Protein AF-A0A6J4Q3L6-F1 (afdb_monomer_lite)

Organism: NCBI:txid543078

pLDDT: mean 76.51, std 12.95, range [47.88, 94.88]

InterPro domains:
  IPR000515 ABC transporter type 1, transmembrane domain MetI-like [PS50928] (1-73)
  IPR035906 MetI-like superfamily [G3DSA:1.10.3720.10] (1-77)
  IPR035906 MetI-like supe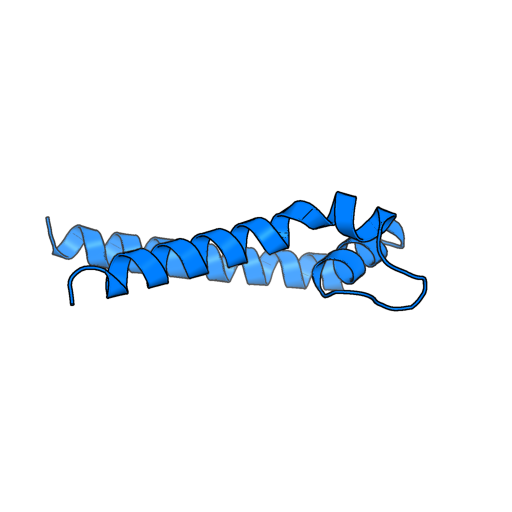rfamily [SSF161098] (1-70)
  IPR051789 Bacterial Polyamine Transport Permease [PTHR43848] (1-77)

Secondary structure (DSSP, 8-state):
--SHHHHHHHHHHHHHHHHHTHHHHHHHS-TT---HHHHHHHHHHH---HHHHHHHHHHHHHHHHHHHHHHHHHHTT-

Structure (mmCIF, N/CA/C/O backbone):
data_AF-A0A6J4Q3L6-F1
#
_entry.id   AF-A0A6J4Q3L6-F1
#
loop_
_atom_site.group_PDB
_atom_site.id
_atom_site.type_symbol
_atom_site.label_atom_id
_atom_site.label_alt_id
_atom_site.label_comp_id
_atom_site.label_asym_id
_atom_site.label_entity_id
_atom_site.label_seq_id
_atom_site.pdbx_PDB_ins_code
_atom_site.Cartn_x
_atom_site.Cartn_y
_atom_site.Cartn_z
_atom_site.occupancy
_atom_site.B_iso_or_equiv
_atom_site.auth_seq_id
_atom_site.auth_comp_id
_atom_site.auth_asym_id
_atom_site.auth_atom_id
_atom_site.pdbx_PDB_model_num
ATOM 1 N N . PRO A 1 1 ? -6.365 -13.593 26.713 1.00 58.91 1 PRO A N 1
ATOM 2 C CA . PRO A 1 1 ? -5.658 -13.222 25.464 1.00 58.91 1 PRO A CA 1
ATOM 3 C C . PRO A 1 1 ? -5.883 -11.739 25.095 1.00 58.91 1 PRO A C 1
ATOM 5 O O . PRO A 1 1 ? -6.613 -11.434 24.163 1.00 58.91 1 PRO A O 1
ATOM 8 N N . LEU A 1 2 ? -5.284 -10.812 25.858 1.00 71.44 2 LEU A N 1
ATOM 9 C CA . LEU A 1 2 ? -5.347 -9.365 25.570 1.00 71.44 2 LEU A CA 1
ATOM 10 C C . LEU A 1 2 ? -4.250 -8.895 24.594 1.00 71.44 2 LEU A C 1
ATOM 12 O O . LEU A 1 2 ? -4.346 -7.808 24.039 1.00 71.44 2 LEU A O 1
ATOM 16 N N . LEU A 1 3 ? -3.221 -9.718 24.371 1.00 80.00 3 LEU A N 1
ATOM 17 C CA . LEU A 1 3 ? -2.078 -9.413 23.499 1.00 80.00 3 LEU A CA 1
ATOM 18 C C . LEU A 1 3 ? -2.333 -9.711 22.016 1.00 80.00 3 LEU A C 1
ATOM 20 O O . LEU A 1 3 ? -1.666 -9.144 21.158 1.00 80.00 3 LEU A O 1
ATOM 24 N N . THR A 1 4 ? -3.308 -10.563 21.695 1.00 87.06 4 THR A N 1
ATOM 25 C CA . THR A 1 4 ? -3.666 -10.909 20.311 1.00 87.06 4 THR A CA 1
ATOM 26 C C . THR A 1 4 ? -4.057 -9.701 19.444 1.00 87.06 4 THR A C 1
ATOM 28 O O . THR A 1 4 ? -3.536 -9.619 18.332 1.00 87.06 4 THR A O 1
ATOM 31 N N . PRO A 1 5 ? -4.874 -8.722 19.898 1.00 85.19 5 PRO A N 1
ATOM 32 C CA . PRO A 1 5 ? -5.129 -7.514 19.108 1.00 85.19 5 PRO A CA 1
ATOM 33 C C . PRO A 1 5 ? -3.884 -6.625 18.955 1.00 85.19 5 PRO A C 1
ATOM 35 O O . PRO A 1 5 ? -3.715 -6.001 17.912 1.00 85.19 5 PRO A O 1
ATOM 38 N N . GLY A 1 6 ? -2.983 -6.603 19.947 1.00 89.38 6 GLY A N 1
ATOM 39 C CA . GLY A 1 6 ? -1.723 -5.853 19.868 1.00 89.38 6 GLY A CA 1
ATOM 40 C C . GLY A 1 6 ? -0.754 -6.432 18.834 1.00 89.38 6 GLY A C 1
ATOM 41 O O . GLY A 1 6 ? -0.169 -5.691 18.049 1.00 89.38 6 GLY A O 1
ATOM 42 N N . ILE A 1 7 ? -0.646 -7.762 18.772 1.00 90.38 7 ILE A N 1
ATOM 43 C CA . ILE A 1 7 ? 0.164 -8.461 17.764 1.00 90.38 7 ILE A CA 1
ATOM 44 C C . ILE A 1 7 ? -0.421 -8.246 16.362 1.00 90.38 7 ILE A C 1
ATOM 46 O O . ILE A 1 7 ? 0.328 -7.977 15.427 1.00 90.38 7 ILE A O 1
ATOM 50 N N . ALA A 1 8 ? -1.749 -8.297 16.213 1.00 89.69 8 ALA A N 1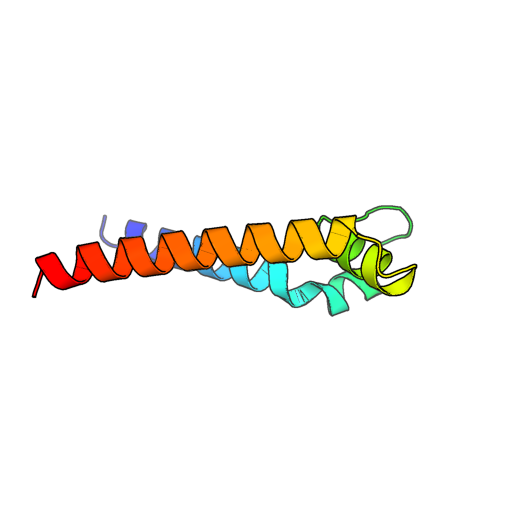
ATOM 51 C CA . ALA A 1 8 ? -2.406 -8.028 14.935 1.00 89.69 8 ALA A CA 1
ATOM 52 C C . ALA A 1 8 ? -2.163 -6.586 14.449 1.00 89.69 8 ALA A C 1
ATOM 54 O O . ALA A 1 8 ? -1.849 -6.379 13.278 1.00 89.69 8 ALA A O 1
ATOM 55 N N . ALA A 1 9 ? -2.235 -5.599 15.348 1.00 89.62 9 ALA A N 1
ATOM 56 C CA . ALA A 1 9 ? -1.928 -4.207 15.024 1.00 89.62 9 ALA A CA 1
ATOM 57 C C . ALA A 1 9 ? -0.454 -4.016 14.623 1.00 89.62 9 ALA A C 1
ATOM 59 O O . ALA A 1 9 ? -0.173 -3.351 13.628 1.00 89.62 9 ALA A O 1
ATOM 60 N N . GLY A 1 10 ? 0.482 -4.648 15.342 1.00 91.12 10 GLY A N 1
ATOM 61 C CA . GLY A 1 10 ? 1.909 -4.621 15.005 1.00 91.12 10 GLY A CA 1
ATOM 62 C C . GLY A 1 10 ? 2.223 -5.291 13.664 1.00 91.12 10 GLY A C 1
ATOM 63 O O . GLY A 1 10 ? 3.021 -4.769 12.892 1.00 91.12 10 GLY A O 1
ATOM 64 N N . ALA A 1 11 ? 1.547 -6.398 13.346 1.00 90.31 11 ALA A N 1
ATOM 65 C CA . ALA A 1 11 ? 1.691 -7.082 12.064 1.00 90.31 11 ALA A CA 1
ATOM 66 C C . ALA A 1 11 ? 1.192 -6.221 10.891 1.00 90.31 11 ALA A C 1
ATOM 68 O O . ALA A 1 11 ? 1.867 -6.132 9.868 1.00 90.31 11 ALA A O 1
ATOM 69 N N . MET A 1 12 ? 0.047 -5.543 11.045 1.00 89.31 12 MET A N 1
ATOM 70 C CA . MET A 1 12 ? -0.447 -4.619 10.017 1.00 89.31 12 MET A CA 1
ATOM 71 C C . MET A 1 12 ? 0.465 -3.402 9.852 1.00 89.31 12 MET A C 1
ATOM 73 O O . MET A 1 12 ? 0.735 -2.999 8.724 1.00 89.31 12 MET A O 1
ATOM 77 N N . LEU A 1 13 ? 0.980 -2.846 10.953 1.00 89.44 13 LEU A N 1
ATOM 78 C CA . LEU A 1 13 ? 1.924 -1.729 10.916 1.00 89.44 13 LEU A CA 1
ATOM 79 C C . LEU A 1 13 ? 3.214 -2.114 10.176 1.00 89.44 13 LEU A C 1
ATOM 81 O O . LEU A 1 13 ? 3.645 -1.394 9.280 1.00 89.44 13 LEU A O 1
ATOM 85 N N . ALA A 1 14 ? 3.795 -3.271 10.502 1.00 87.31 14 ALA A N 1
ATOM 86 C CA . ALA A 1 14 ? 4.998 -3.775 9.844 1.00 87.31 14 ALA A CA 1
ATOM 87 C C . ALA A 1 14 ? 4.773 -4.048 8.347 1.00 87.31 14 ALA A C 1
ATOM 89 O O . ALA A 1 14 ? 5.641 -3.749 7.530 1.00 87.31 14 ALA A O 1
ATOM 90 N N . PHE A 1 15 ? 3.596 -4.561 7.972 1.00 84.75 15 PHE A N 1
ATOM 91 C CA . PHE A 1 15 ? 3.230 -4.771 6.571 1.00 84.75 15 PHE A CA 1
ATOM 92 C C . PHE A 1 15 ? 3.139 -3.454 5.787 1.00 84.75 15 PHE A C 1
ATOM 94 O O . PHE A 1 15 ? 3.655 -3.371 4.677 1.00 84.75 15 PHE A O 1
ATOM 101 N N . VAL A 1 16 ? 2.527 -2.415 6.365 1.00 85.00 16 VAL A N 1
ATOM 102 C CA . VAL A 1 16 ? 2.427 -1.090 5.728 1.00 85.00 16 VAL A CA 1
ATOM 103 C C . VAL A 1 16 ? 3.806 -0.450 5.571 1.00 85.00 16 VAL A C 1
ATOM 105 O O . VAL A 1 16 ? 4.125 0.024 4.485 1.00 85.00 16 VAL A O 1
ATOM 108 N N . ILE A 1 17 ? 4.639 -0.487 6.614 1.00 84.62 17 ILE A N 1
ATOM 109 C CA . ILE A 1 17 ? 6.001 0.071 6.571 1.00 84.62 17 ILE A CA 1
ATOM 110 C C . ILE A 1 17 ? 6.854 -0.644 5.511 1.00 84.62 17 ILE A C 1
ATOM 112 O O . ILE A 1 17 ? 7.585 0.005 4.769 1.00 84.62 17 ILE A O 1
ATOM 116 N N . SER A 1 18 ? 6.700 -1.963 5.350 1.00 83.81 18 SER A N 1
ATOM 117 C CA . SER A 1 18 ? 7.412 -2.722 4.312 1.00 83.81 18 SER A CA 1
ATOM 118 C C . SER A 1 18 ? 7.102 -2.264 2.881 1.00 83.81 18 SER A C 1
ATOM 120 O O . SER A 1 18 ? 7.909 -2.525 1.988 1.00 83.81 18 SER A O 1
ATOM 122 N N . LEU A 1 19 ? 5.943 -1.649 2.635 1.00 77.31 19 LEU A N 1
ATOM 123 C CA . LEU A 1 19 ? 5.574 -1.128 1.317 1.00 77.31 19 LEU A CA 1
ATOM 124 C C . LEU A 1 19 ? 6.128 0.282 1.060 1.00 77.31 19 LEU A C 1
ATOM 126 O O . LEU A 1 19 ? 6.120 0.705 -0.092 1.00 77.31 19 LEU A O 1
ATOM 130 N N . ASP A 1 20 ? 6.606 0.988 2.090 1.00 80.12 20 ASP A N 1
ATOM 131 C CA . ASP A 1 20 ? 7.140 2.356 1.993 1.00 80.12 20 ASP A CA 1
ATOM 132 C C . ASP A 1 20 ? 8.645 2.373 1.643 1.00 80.12 20 ASP A C 1
ATOM 134 O O . ASP A 1 20 ? 9.107 3.212 0.869 1.00 80.12 20 ASP A O 1
ATOM 138 N N . ASP A 1 21 ? 9.410 1.367 2.090 1.00 76.88 21 ASP A N 1
ATOM 139 C CA . ASP A 1 21 ? 10.866 1.234 1.866 1.00 76.88 21 ASP A CA 1
ATOM 140 C C . ASP A 1 21 ? 11.271 0.853 0.412 1.00 76.88 21 ASP A C 1
ATOM 142 O O . ASP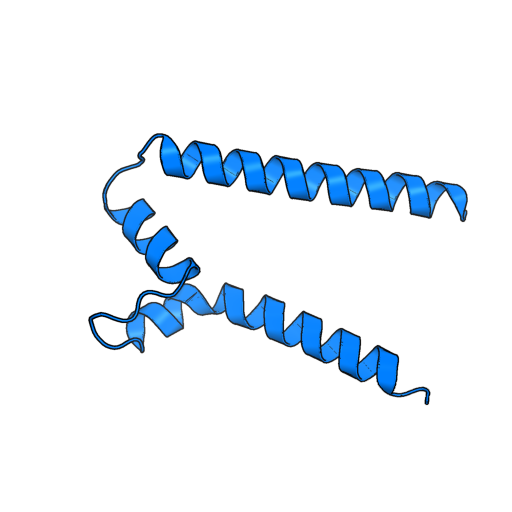 A 1 21 ? 12.319 0.247 0.155 1.00 76.88 21 ASP A O 1
ATOM 146 N N . VAL A 1 22 ? 10.473 1.234 -0.593 1.00 67.69 22 VAL A N 1
ATOM 147 C CA . VAL A 1 22 ? 10.695 0.949 -2.029 1.00 67.69 22 VAL A CA 1
ATOM 148 C C . VAL A 1 22 ? 12.025 1.515 -2.532 1.00 67.69 22 VAL A C 1
ATOM 150 O O . VAL A 1 22 ? 12.698 0.908 -3.358 1.00 67.69 22 VAL A O 1
ATOM 153 N N . ILE A 1 23 ? 12.431 2.678 -2.020 1.00 67.38 23 ILE A N 1
ATOM 154 C CA . ILE A 1 23 ? 13.679 3.338 -2.423 1.00 67.38 23 ILE A CA 1
ATOM 155 C C . ILE A 1 23 ? 14.880 2.523 -1.941 1.00 67.38 23 ILE A C 1
ATOM 157 O O . ILE A 1 23 ? 15.785 2.241 -2.719 1.00 67.38 23 ILE A O 1
ATOM 161 N N . ILE A 1 24 ? 14.874 2.105 -0.673 1.00 73.94 24 ILE A N 1
ATOM 162 C CA . ILE A 1 24 ? 15.963 1.319 -0.081 1.00 73.94 24 ILE A CA 1
ATOM 163 C C . ILE A 1 24 ? 16.026 -0.060 -0.742 1.00 73.94 24 ILE A C 1
ATOM 165 O O . ILE A 1 24 ? 17.105 -0.522 -1.111 1.00 73.94 24 ILE A O 1
ATOM 169 N N . THR A 1 25 ? 14.872 -0.692 -0.959 1.00 73.31 25 THR A N 1
ATOM 170 C CA . THR A 1 25 ? 14.802 -1.985 -1.649 1.00 73.31 25 THR A CA 1
ATOM 171 C C . THR A 1 25 ? 15.253 -1.897 -3.105 1.00 73.31 25 THR A C 1
ATOM 173 O O . THR A 1 25 ? 15.912 -2.821 -3.556 1.00 73.31 25 THR A O 1
ATOM 176 N N . GLU A 1 26 ? 15.031 -0.797 -3.827 1.00 70.44 26 GLU A N 1
ATOM 177 C CA . GLU A 1 26 ? 15.576 -0.608 -5.183 1.00 70.44 26 GLU A CA 1
ATOM 178 C C . GLU A 1 26 ? 17.115 -0.555 -5.209 1.00 70.44 26 GLU A C 1
ATOM 180 O O . GLU A 1 26 ? 17.727 -1.037 -6.159 1.00 70.44 26 GLU A O 1
ATOM 185 N N . PHE A 1 27 ? 17.751 -0.005 -4.168 1.00 68.12 27 PHE A N 1
ATOM 186 C CA . PHE A 1 27 ? 19.216 0.067 -4.062 1.00 68.12 27 PHE A CA 1
ATOM 187 C C . PHE A 1 27 ? 19.861 -1.206 -3.496 1.00 68.12 27 PHE A C 1
ATOM 189 O O . PHE A 1 27 ? 21.040 -1.452 -3.747 1.00 68.12 27 PHE A O 1
ATOM 196 N N . VAL A 1 28 ? 19.110 -2.004 -2.730 1.00 75.38 28 VAL A N 1
ATOM 197 C CA . VAL A 1 28 ? 19.585 -3.250 -2.100 1.00 75.38 28 VAL A CA 1
ATOM 198 C C . VAL A 1 28 ? 19.186 -4.503 -2.899 1.00 75.38 28 VAL A C 1
ATOM 200 O O . VAL A 1 28 ? 19.837 -5.541 -2.760 1.00 75.38 28 VAL A O 1
ATOM 203 N N . LYS A 1 29 ? 18.151 -4.444 -3.754 1.00 66.81 29 LYS A N 1
ATOM 204 C CA . LYS A 1 29 ? 17.718 -5.591 -4.570 1.00 66.81 29 LYS A CA 1
ATOM 205 C C . LYS A 1 29 ? 18.799 -5.993 -5.575 1.00 66.81 29 LYS A C 1
ATOM 207 O O . LYS A 1 29 ? 19.471 -5.159 -6.179 1.00 66.81 29 LYS A O 1
ATOM 212 N N . SER A 1 30 ? 18.935 -7.299 -5.789 1.00 56.66 30 SER A N 1
ATOM 213 C CA . SER A 1 30 ? 19.806 -7.854 -6.827 1.00 56.66 30 SER A CA 1
ATOM 214 C C . SER A 1 30 ? 19.096 -7.838 -8.186 1.00 56.66 30 SER A C 1
ATOM 216 O O . SER A 1 30 ? 17.871 -7.973 -8.252 1.00 56.66 30 SER A O 1
ATOM 218 N N . ALA A 1 31 ? 19.850 -7.665 -9.276 1.00 55.72 31 ALA A N 1
ATOM 219 C CA . ALA A 1 31 ? 19.297 -7.570 -10.627 1.00 55.72 31 ALA A CA 1
ATOM 220 C C . ALA A 1 31 ? 18.437 -8.807 -10.964 1.00 55.72 31 ALA A C 1
ATOM 222 O O . ALA A 1 31 ? 18.954 -9.919 -11.046 1.00 55.72 31 ALA A O 1
ATOM 223 N N . GLY A 1 32 ? 17.125 -8.606 -11.155 1.00 64.06 32 GLY A N 1
ATOM 224 C CA . GLY A 1 32 ? 16.166 -9.656 -11.532 1.00 64.06 32 GLY A CA 1
ATOM 225 C C . GLY A 1 32 ? 15.110 -10.030 -10.480 1.00 64.06 32 GLY A C 1
ATOM 226 O O . GLY A 1 32 ? 14.242 -10.841 -10.790 1.00 64.06 32 GLY A O 1
ATOM 227 N N . GLN A 1 33 ? 15.134 -9.453 -9.271 1.00 59.31 33 GLN A N 1
ATOM 228 C CA . GLN A 1 33 ? 14.053 -9.609 -8.284 1.00 59.31 33 GLN A CA 1
ATOM 229 C C . GLN A 1 33 ? 13.226 -8.327 -8.168 1.00 59.31 33 GLN A C 1
ATOM 231 O O . GLN A 1 33 ? 13.497 -7.471 -7.328 1.00 59.31 33 GLN A O 1
ATOM 236 N N . ASP A 1 34 ? 12.209 -8.198 -9.019 1.00 66.2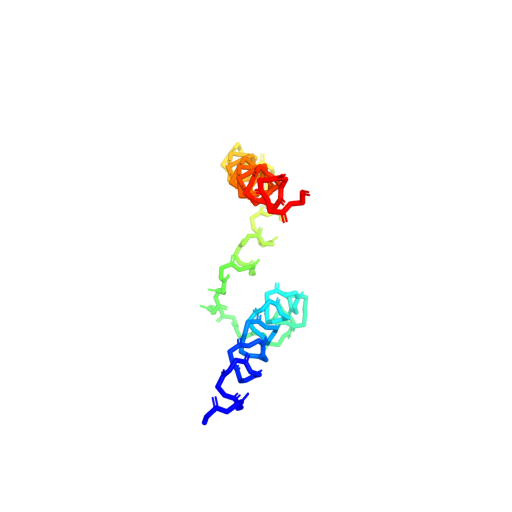5 34 ASP A N 1
ATOM 237 C CA . ASP A 1 34 ? 11.254 -7.098 -8.929 1.00 66.25 34 ASP A CA 1
ATOM 238 C C . ASP A 1 34 ? 10.124 -7.455 -7.953 1.00 66.25 34 ASP A C 1
ATOM 240 O O . ASP A 1 34 ? 9.370 -8.411 -8.138 1.00 66.25 34 ASP A O 1
ATOM 244 N N . THR A 1 35 ? 10.013 -6.669 -6.886 1.00 73.88 35 THR A N 1
ATOM 245 C CA . THR A 1 35 ? 8.845 -6.648 -5.999 1.00 73.88 35 THR A CA 1
ATOM 246 C C . THR A 1 35 ? 7.739 -5.797 -6.625 1.00 73.88 35 THR A C 1
ATOM 248 O O . THR A 1 35 ? 8.007 -4.935 -7.460 1.00 73.88 35 THR A O 1
ATOM 251 N N . LEU A 1 36 ? 6.482 -5.986 -6.207 1.00 66.94 36 LEU A N 1
ATOM 252 C CA . LEU A 1 36 ? 5.332 -5.248 -6.757 1.00 66.94 36 LEU A CA 1
ATOM 253 C C . LEU A 1 36 ? 5.558 -3.719 -6.786 1.00 66.94 36 LEU A C 1
ATOM 255 O O . LEU A 1 36 ? 5.214 -3.051 -7.758 1.00 66.94 36 LEU A O 1
ATOM 259 N N . ALA A 1 37 ? 6.204 -3.180 -5.751 1.00 66.38 37 ALA A N 1
ATOM 260 C CA . ALA A 1 37 ? 6.484 -1.755 -5.626 1.00 66.38 37 ALA A CA 1
ATOM 261 C C . ALA A 1 37 ? 7.648 -1.274 -6.512 1.00 66.38 37 ALA A C 1
ATOM 263 O O . ALA A 1 37 ? 7.566 -0.213 -7.133 1.00 66.38 37 ALA A O 1
ATOM 264 N N . THR A 1 38 ? 8.715 -2.067 -6.626 1.00 70.00 38 THR A N 1
ATOM 265 C CA . THR A 1 38 ? 9.866 -1.731 -7.479 1.00 70.00 38 THR A CA 1
ATOM 266 C C . THR A 1 38 ? 9.534 -1.879 -8.966 1.00 70.00 38 THR A C 1
ATOM 268 O O . THR A 1 38 ? 9.967 -1.062 -9.778 1.00 70.00 38 THR A O 1
ATOM 271 N N . TYR A 1 39 ? 8.664 -2.830 -9.324 1.00 68.75 39 TYR A N 1
ATOM 272 C CA . TYR A 1 39 ? 8.084 -2.939 -10.664 1.00 68.75 39 TYR A CA 1
ATOM 273 C C . TYR A 1 39 ? 7.272 -1.690 -11.033 1.00 68.75 39 TYR A C 1
ATOM 275 O O . TYR A 1 39 ? 7.485 -1.116 -12.101 1.00 68.75 39 TYR A O 1
ATOM 283 N N . MET A 1 40 ? 6.397 -1.209 -10.139 1.00 66.06 40 MET A N 1
ATOM 284 C CA . MET A 1 40 ? 5.659 0.044 -10.352 1.00 66.06 40 MET A CA 1
ATOM 285 C C . MET A 1 40 ? 6.603 1.240 -10.528 1.00 66.06 40 MET A C 1
ATOM 287 O O . MET A 1 40 ? 6.444 2.006 -11.478 1.00 66.06 40 MET A O 1
ATOM 291 N N . LEU A 1 41 ? 7.626 1.375 -9.679 1.00 67.06 41 LEU A N 1
ATOM 292 C CA . LEU A 1 41 ? 8.630 2.440 -9.787 1.00 67.06 41 LEU A CA 1
ATOM 293 C C . LEU A 1 41 ? 9.418 2.374 -11.113 1.00 67.06 41 LEU A C 1
ATOM 295 O O . LEU A 1 41 ? 9.688 3.406 -11.732 1.00 67.06 41 LEU A O 1
ATOM 299 N N . GLY A 1 42 ? 9.750 1.169 -11.580 1.00 64.38 42 GLY A N 1
ATOM 300 C CA . GLY A 1 42 ? 10.393 0.934 -12.874 1.00 64.38 42 GLY A CA 1
ATOM 301 C C . GLY A 1 42 ? 9.505 1.297 -14.070 1.00 64.38 42 GLY A C 1
ATOM 302 O O . GLY A 1 42 ? 10.004 1.861 -15.047 1.00 64.38 42 GLY A O 1
ATOM 303 N N . GLN A 1 43 ? 8.193 1.045 -13.981 1.00 61.72 43 GLN A N 1
ATOM 304 C CA . GLN A 1 43 ? 7.204 1.473 -14.982 1.00 61.72 43 GLN A CA 1
ATOM 305 C C . GLN A 1 43 ? 7.058 3.001 -15.019 1.00 61.72 43 GLN A C 1
ATOM 307 O O . GLN A 1 43 ? 7.100 3.589 -16.100 1.00 61.72 43 GLN A O 1
ATOM 312 N N . PHE A 1 44 ? 7.016 3.665 -13.855 1.00 60.41 44 PHE A N 1
ATOM 313 C CA . PHE A 1 44 ? 7.012 5.134 -13.770 1.00 60.41 44 PHE A CA 1
ATOM 314 C C . PHE A 1 44 ? 8.225 5.774 -14.459 1.00 60.41 44 PHE A C 1
ATOM 316 O O . PHE A 1 44 ? 8.099 6.845 -15.051 1.00 60.41 44 PHE A O 1
ATOM 323 N N . ARG A 1 45 ? 9.397 5.124 -14.417 1.00 59.38 45 ARG A N 1
ATOM 324 C CA . ARG A 1 45 ? 10.614 5.621 -15.078 1.00 59.38 45 ARG A CA 1
ATOM 325 C C . ARG A 1 45 ? 10.642 5.400 -16.593 1.00 59.38 45 ARG A C 1
ATOM 327 O O . ARG A 1 45 ? 11.461 6.038 -17.250 1.00 59.38 45 ARG A O 1
ATOM 334 N N . ARG A 1 46 ? 9.812 4.512 -17.161 1.00 55.56 46 ARG A N 1
ATOM 335 C CA . ARG A 1 46 ? 9.917 4.131 -18.582 1.00 55.56 46 ARG A CA 1
ATOM 336 C C . ARG A 1 46 ? 8.941 4.831 -19.505 1.00 55.56 46 ARG A C 1
ATOM 338 O O . ARG A 1 46 ? 9.379 5.276 -20.556 1.00 55.56 46 ARG A O 1
ATOM 345 N N . THR A 1 47 ? 7.676 5.000 -19.166 1.00 47.88 47 THR A N 1
ATOM 346 C CA . THR A 1 47 ? 6.733 5.862 -19.900 1.00 47.88 47 THR A CA 1
ATOM 347 C C . THR A 1 47 ? 5.488 5.935 -19.030 1.00 47.88 47 THR A C 1
ATOM 349 O O . THR A 1 47 ? 5.108 4.926 -18.446 1.00 47.88 47 THR A O 1
ATOM 352 N N . LEU A 1 48 ? 4.829 7.087 -18.936 1.00 55.12 48 LEU A N 1
ATOM 353 C CA . LEU A 1 48 ? 3.470 7.165 -18.397 1.00 55.12 48 LEU A CA 1
ATOM 354 C C . LEU A 1 48 ? 2.533 6.384 -19.334 1.00 55.12 48 LEU A C 1
ATOM 356 O O . LEU A 1 48 ? 1.900 6.962 -20.215 1.00 55.12 48 LEU A O 1
ATOM 360 N N . THR A 1 49 ? 2.504 5.058 -19.220 1.00 64.81 49 THR A N 1
ATOM 361 C CA . THR A 1 49 ? 1.569 4.221 -19.964 1.00 64.81 49 THR A CA 1
ATOM 362 C C . THR A 1 49 ? 0.176 4.379 -19.343 1.00 64.81 49 THR A C 1
ATOM 364 O O . THR A 1 49 ? 0.052 4.510 -18.120 1.00 64.81 49 THR A O 1
ATOM 367 N N . PRO A 1 50 ? -0.901 4.367 -20.152 1.00 67.38 50 PRO A N 1
ATOM 368 C CA . PRO A 1 50 ? -2.281 4.449 -19.660 1.00 67.38 50 PRO A CA 1
ATOM 369 C C . PRO A 1 50 ? -2.615 3.414 -18.572 1.00 67.38 50 PRO A C 1
ATOM 371 O O . PRO A 1 50 ? -3.497 3.645 -17.746 1.00 67.38 50 PRO A O 1
ATOM 374 N N . GLU A 1 51 ? -1.878 2.302 -18.539 1.00 72.50 51 GLU A N 1
ATOM 375 C CA . GLU A 1 51 ? -1.991 1.231 -17.548 1.00 72.50 51 GLU A CA 1
ATOM 376 C C . GLU A 1 51 ? -1.689 1.707 -16.121 1.00 72.50 51 GLU A C 1
ATOM 378 O O . GLU A 1 51 ? -2.444 1.397 -15.201 1.00 72.50 51 GLU A O 1
ATOM 383 N N . VAL A 1 52 ? -0.646 2.521 -15.921 1.00 76.06 52 VAL A N 1
ATOM 384 C CA . VAL A 1 52 ? -0.295 3.034 -14.584 1.00 76.06 52 VAL A CA 1
ATOM 385 C C . VAL A 1 52 ? -1.387 3.971 -14.071 1.00 76.06 52 VAL A C 1
ATOM 387 O O . VAL A 1 52 ? -1.800 3.869 -12.918 1.00 76.06 52 VAL A O 1
ATOM 390 N N . ASN A 1 53 ? -1.926 4.826 -14.944 1.00 79.06 53 ASN A N 1
ATOM 391 C CA . ASN A 1 53 ? -2.993 5.754 -14.572 1.00 79.06 53 ASN A CA 1
ATOM 392 C C . ASN A 1 53 ? -4.300 5.017 -14.219 1.00 79.06 53 ASN A C 1
ATOM 394 O O . ASN A 1 53 ? -4.996 5.413 -13.281 1.00 79.06 53 ASN A O 1
ATOM 398 N N . ALA A 1 54 ? -4.601 3.912 -14.915 1.00 83.56 54 ALA A N 1
ATOM 399 C CA . ALA A 1 54 ? -5.735 3.039 -14.607 1.00 83.56 54 ALA A CA 1
ATOM 400 C C . ALA A 1 54 ? -5.581 2.348 -13.240 1.00 83.56 54 ALA A C 1
ATOM 402 O O . ALA A 1 54 ? -6.523 2.314 -12.447 1.00 83.56 54 ALA A O 1
ATOM 403 N N . ILE A 1 55 ? -4.381 1.850 -12.924 1.00 85.56 55 ILE A N 1
ATOM 404 C CA . ILE A 1 55 ? -4.105 1.218 -11.627 1.00 85.56 55 ILE A CA 1
ATOM 405 C C . ILE A 1 55 ? -4.183 2.249 -10.490 1.00 85.56 55 ILE A C 1
ATOM 407 O O . ILE A 1 55 ? -4.788 1.976 -9.452 1.00 85.56 55 ILE A O 1
ATOM 411 N N . SER A 1 56 ? -3.642 3.457 -10.686 1.00 79.75 56 SER A N 1
ATOM 412 C CA . SER A 1 56 ? -3.716 4.537 -9.694 1.00 79.75 56 SER A CA 1
ATOM 413 C C . SER A 1 56 ? -5.154 4.976 -9.404 1.00 79.75 56 SER A C 1
ATOM 415 O O . SER A 1 56 ? -5.510 5.156 -8.240 1.00 79.75 56 SER A O 1
ATOM 417 N N . THR A 1 57 ? -6.010 5.099 -10.426 1.00 88.88 57 THR A N 1
ATOM 418 C CA . THR A 1 57 ? -7.431 5.433 -10.214 1.00 88.88 57 THR A CA 1
ATOM 419 C C . THR A 1 57 ? -8.200 4.302 -9.539 1.00 88.88 57 THR A C 1
ATOM 421 O O . THR A 1 57 ? -9.030 4.580 -8.675 1.00 88.88 57 THR A O 1
ATOM 424 N N . ALA A 1 58 ? -7.904 3.039 -9.856 1.00 91.50 58 ALA A N 1
ATOM 425 C CA . ALA A 1 58 ? -8.515 1.894 -9.181 1.00 91.50 58 ALA A CA 1
ATOM 426 C C . ALA A 1 58 ? -8.155 1.841 -7.684 1.00 91.50 58 ALA A C 1
ATOM 428 O O . ALA A 1 58 ? -9.036 1.662 -6.841 1.00 91.50 58 ALA A O 1
ATOM 429 N N . LEU A 1 59 ? -6.883 2.066 -7.339 1.00 88.94 59 LEU A N 1
ATOM 430 C CA . LEU A 1 59 ? -6.421 2.161 -5.947 1.00 88.94 59 LEU A CA 1
ATOM 431 C C . LEU A 1 59 ? -7.071 3.337 -5.203 1.00 88.94 59 LEU A C 1
ATOM 433 O O . LEU A 1 59 ? -7.491 3.200 -4.051 1.00 88.9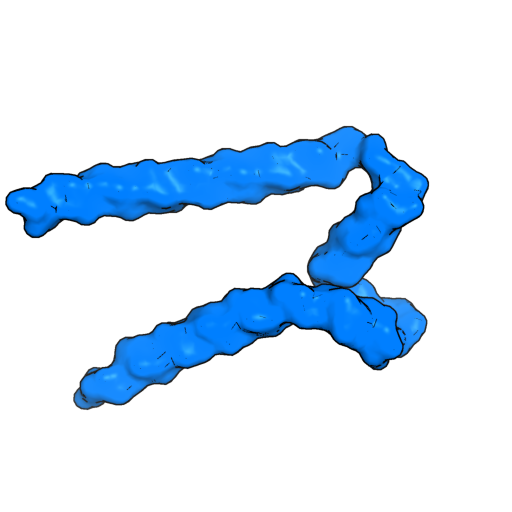4 59 LEU A O 1
ATOM 437 N N . LEU A 1 60 ? -7.209 4.486 -5.866 1.00 91.81 60 LEU A N 1
ATOM 438 C CA . LEU A 1 60 ? -7.868 5.659 -5.295 1.00 91.81 60 LEU A CA 1
ATOM 439 C C . LEU A 1 60 ? -9.368 5.415 -5.067 1.00 91.81 60 LEU A C 1
ATOM 441 O O . LEU A 1 60 ? -9.896 5.749 -4.010 1.00 91.81 60 LEU A O 1
ATOM 445 N N . ALA A 1 61 ? -10.056 4.768 -6.008 1.00 94.50 61 ALA A N 1
ATOM 446 C CA . ALA A 1 61 ? -11.459 4.396 -5.844 1.00 94.50 61 ALA A CA 1
ATOM 447 C C . ALA A 1 61 ? -11.654 3.400 -4.687 1.00 94.50 61 ALA A C 1
ATOM 449 O O . ALA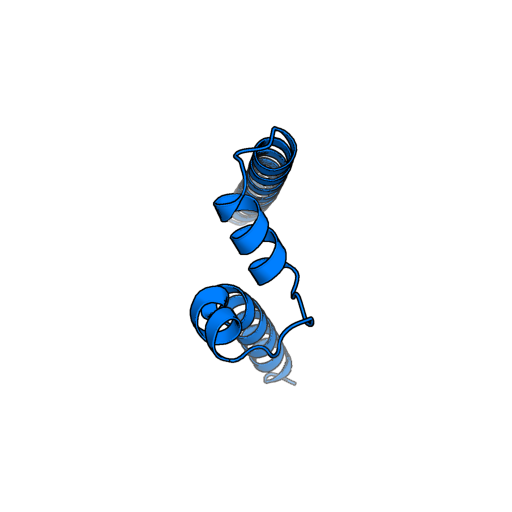 A 1 61 ? -12.558 3.571 -3.871 1.00 94.50 61 ALA A O 1
ATOM 450 N N . LEU A 1 62 ? -10.777 2.397 -4.572 1.00 94.88 62 LEU A N 1
ATOM 451 C CA . LEU A 1 62 ? -10.810 1.411 -3.490 1.00 94.88 62 LEU A CA 1
ATOM 452 C C . LEU A 1 62 ? -10.659 2.075 -2.115 1.00 94.88 62 LEU A C 1
ATOM 454 O O . LEU A 1 62 ? -11.443 1.808 -1.202 1.00 94.88 62 LEU A O 1
ATOM 458 N N . THR A 1 63 ? -9.666 2.954 -1.969 1.00 92.44 63 THR A N 1
ATOM 459 C CA . THR A 1 63 ? -9.433 3.669 -0.708 1.00 92.44 63 THR A CA 1
ATOM 460 C C . THR A 1 63 ? -10.606 4.579 -0.368 1.00 92.44 63 THR A C 1
ATOM 462 O O . THR A 1 63 ? -11.060 4.564 0.772 1.00 92.44 63 THR A O 1
ATOM 465 N N . LEU A 1 64 ? -11.176 5.285 -1.349 1.00 94.38 64 LEU A N 1
ATOM 466 C CA . LEU A 1 64 ? -12.345 6.137 -1.144 1.00 94.38 64 LEU A CA 1
ATOM 467 C C . LEU A 1 64 ? -13.570 5.341 -0.671 1.00 94.38 64 LEU A C 1
ATOM 469 O O . LEU A 1 64 ? -14.251 5.778 0.258 1.00 94.38 64 LEU A O 1
ATOM 473 N N . VAL A 1 65 ? -13.827 4.167 -1.258 1.00 94.06 65 VAL A N 1
ATOM 474 C CA . VAL A 1 65 ? -14.929 3.264 -0.871 1.00 94.06 65 VAL A CA 1
ATOM 475 C C . VAL A 1 65 ? -14.731 2.712 0.537 1.00 94.06 65 VAL A C 1
ATOM 477 O O . VAL A 1 65 ? -15.664 2.720 1.339 1.00 94.06 65 VAL A O 1
ATOM 480 N N . LEU A 1 66 ? -13.519 2.269 0.873 1.00 91.75 66 LEU A N 1
ATOM 481 C CA . LEU A 1 66 ? -13.194 1.811 2.225 1.00 91.75 66 LEU A CA 1
ATOM 482 C C . LEU A 1 66 ? -13.398 2.928 3.250 1.00 91.75 66 LEU A C 1
ATOM 484 O O . LEU A 1 66 ? -14.012 2.707 4.290 1.00 91.75 66 LEU A O 1
ATOM 488 N N . LEU A 1 67 ? -12.932 4.137 2.941 1.00 93.56 67 LEU A N 1
ATOM 489 C CA . LEU A 1 67 ? -12.990 5.279 3.848 1.00 93.56 67 LEU A CA 1
ATOM 490 C C . LEU A 1 67 ? -14.431 5.765 4.047 1.00 93.56 67 LEU A C 1
ATOM 492 O O . LEU A 1 67 ? -14.839 6.003 5.181 1.00 93.56 67 LEU A O 1
ATOM 496 N N . THR A 1 68 ? -15.239 5.827 2.984 1.00 89.56 68 THR A N 1
ATOM 497 C CA . THR A 1 68 ? -16.679 6.128 3.100 1.00 89.56 68 THR A CA 1
ATOM 498 C C . THR A 1 68 ? -17.453 5.015 3.798 1.00 89.56 68 THR A C 1
ATOM 500 O O . THR A 1 68 ? -18.319 5.310 4.623 1.00 89.56 68 THR A O 1
ATOM 503 N N . GLY A 1 69 ? -17.128 3.748 3.537 1.00 89.19 69 GLY A N 1
ATOM 504 C CA . GLY A 1 69 ? -17.720 2.603 4.226 1.00 89.19 69 GLY A CA 1
ATOM 505 C C . GLY A 1 69 ? -17.446 2.643 5.727 1.00 89.19 69 GLY A C 1
ATOM 506 O O . GLY A 1 69 ? -18.377 2.571 6.531 1.00 89.19 69 GLY A O 1
ATOM 507 N N . VAL A 1 70 ? -16.188 2.856 6.119 1.00 89.75 70 VAL A N 1
ATOM 508 C CA . VAL A 1 70 ? -15.806 3.055 7.521 1.00 89.75 70 VAL A CA 1
ATOM 509 C C . VAL A 1 70 ? -16.529 4.271 8.094 1.00 89.75 70 VAL A C 1
ATOM 511 O O . VAL A 1 70 ? -17.223 4.121 9.090 1.00 89.75 70 VAL A O 1
ATOM 514 N N . PHE A 1 71 ? -16.480 5.435 7.440 1.00 88.75 71 PHE A N 1
ATOM 515 C CA . PHE A 1 71 ? -17.135 6.665 7.903 1.00 88.75 71 PHE A CA 1
ATOM 516 C C . PHE A 1 71 ? -18.639 6.489 8.177 1.00 88.75 71 PHE A C 1
ATOM 518 O O . PHE A 1 71 ? -19.136 6.906 9.224 1.00 88.75 71 PHE A O 1
ATOM 525 N N . LEU A 1 72 ? -19.368 5.820 7.279 1.00 85.88 72 LEU A N 1
ATOM 526 C CA . LEU A 1 72 ? -20.791 5.511 7.461 1.00 85.88 72 LEU A CA 1
ATOM 527 C C . LEU A 1 72 ? -21.034 4.541 8.628 1.00 85.88 72 LEU A C 1
ATOM 529 O O . LEU A 1 72 ? -22.032 4.669 9.341 1.00 85.88 72 LEU A O 1
ATOM 533 N N . THR A 1 73 ? -20.126 3.590 8.844 1.00 83.44 73 THR A N 1
ATOM 534 C CA . THR A 1 73 ? -20.225 2.601 9.928 1.00 83.44 73 THR A CA 1
ATOM 535 C C . THR A 1 73 ? -19.892 3.221 11.288 1.00 83.44 73 THR A C 1
ATOM 537 O O . THR A 1 73 ? -20.553 2.911 12.279 1.00 83.44 73 THR A O 1
ATOM 540 N N . THR A 1 74 ? -18.929 4.146 11.339 1.00 79.62 74 THR A N 1
ATOM 541 C CA . THR A 1 74 ? -18.568 4.905 12.545 1.00 79.62 74 THR A CA 1
ATOM 542 C C . THR A 1 74 ? -19.656 5.913 12.916 1.00 79.62 74 THR A C 1
ATOM 544 O O . THR A 1 74 ? -19.973 6.048 14.093 1.00 79.62 74 THR A O 1
ATOM 547 N N . ARG A 1 75 ? -20.311 6.554 11.932 1.00 69.06 75 ARG A N 1
ATOM 548 C CA . ARG A 1 75 ? -21.433 7.481 12.180 1.00 69.06 75 ARG A CA 1
ATOM 549 C C . ARG A 1 75 ? -22.666 6.798 12.777 1.00 69.06 75 ARG A C 1
ATOM 551 O O . ARG A 1 75 ? -23.409 7.443 13.494 1.00 69.06 75 ARG A O 1
ATOM 558 N N . LYS A 1 76 ? -22.892 5.506 12.510 1.00 55.03 76 LYS A N 1
ATOM 559 C CA . LYS A 1 76 ? -23.988 4.744 13.142 1.00 55.03 76 LYS A CA 1
ATOM 560 C C . LYS A 1 76 ? -23.712 4.351 14.601 1.00 55.03 76 LYS A C 1
ATOM 562 O O . LYS A 1 76 ? -24.607 3.812 15.244 1.00 55.03 76 LYS A O 1
ATOM 567 N N . ARG A 1 77 ? -22.488 4.553 15.103 1.00 52.66 77 ARG A N 1
ATOM 568 C CA . ARG A 1 77 ? -22.086 4.206 16.477 1.00 52.66 77 ARG A CA 1
ATOM 569 C C . ARG A 1 77 ? -21.884 5.422 17.397 1.00 52.66 77 ARG A C 1
ATOM 571 O O . ARG A 1 77 ? -21.566 5.203 18.562 1.00 52.66 77 ARG A O 1
ATOM 578 N N . ALA A 1 78 ? -22.066 6.645 16.895 1.00 49.59 78 ALA A N 1
ATOM 579 C CA . ALA A 1 78 ? -22.137 7.886 17.675 1.00 49.59 78 ALA A CA 1
ATOM 580 C C . ALA A 1 78 ? -23.586 8.383 17.711 1.00 49.59 78 ALA A C 1
ATOM 582 O O . ALA A 1 78 ? -23.990 8.913 18.766 1.00 49.59 78 ALA A O 1
#

Sequence (78 aa):
PLLTPGIAAGAMLAFVISLDDVIITEFVKSAGQDTLATYMLGQFRRTLTPEVNAISTALLALTLVLLTGVFLTTRKRA

Foldseek 3Di:
DVCVVVVVVVVVVVVVVVLVCLVVCLVVPDPPDDDPNVVLVVVVVPDPDVVNVVVVVVVVVVVVCVVVVVVVVVVVVD

Radius of gyration: 17.47 Å; chains: 1; bounding box: 44×21×46 Å